Protein AF-A0A0D8LDW2-F1 (afdb_monomer_lite)

pLDDT: mean 92.47, std 8.8, range [49.94, 97.81]

Structure (mmCIF, N/CA/C/O backbone):
data_AF-A0A0D8LDW2-F1
#
_entry.id   AF-A0A0D8LDW2-F1
#
loop_
_atom_site.group_PDB
_atom_site.id
_atom_site.type_symbol
_atom_site.label_atom_id
_atom_site.label_alt_id
_atom_site.label_comp_id
_atom_site.label_asym_id
_atom_site.label_entity_id
_atom_site.label_seq_id
_atom_site.pdbx_PDB_ins_code
_atom_site.Cartn_x
_atom_site.Cartn_y
_atom_site.Cartn_z
_atom_site.occupancy
_atom_site.B_iso_or_equiv
_atom_site.auth_seq_id
_atom_site.auth_comp_id
_atom_site.auth_asym_id
_atom_site.auth_atom_id
_atom_site.pdbx_PDB_model_num
ATOM 1 N N . MET A 1 1 ? -12.103 3.247 19.345 1.00 84.38 1 MET A N 1
ATOM 2 C CA . MET A 1 1 ? -11.020 3.365 18.342 1.00 84.38 1 MET A CA 1
ATOM 3 C C . MET A 1 1 ? -10.930 2.052 17.594 1.00 84.38 1 MET A C 1
ATOM 5 O O . MET A 1 1 ? -10.801 1.027 18.245 1.00 84.38 1 MET A O 1
ATOM 9 N N . LYS A 1 2 ? -11.055 2.085 16.268 1.00 89.94 2 LYS A N 1
ATOM 10 C CA . LYS A 1 2 ? -10.994 0.932 15.371 1.00 89.94 2 LYS A CA 1
ATOM 11 C C . LYS A 1 2 ? -9.647 0.902 14.656 1.00 89.94 2 LYS A C 1
ATOM 13 O O . LYS A 1 2 ? -9.197 1.923 14.130 1.00 89.94 2 LYS A O 1
ATOM 18 N N . LEU A 1 3 ? -9.020 -0.268 14.655 1.00 93.50 3 LEU A N 1
ATOM 19 C CA . LEU A 1 3 ? -7.763 -0.520 13.959 1.00 93.50 3 LEU A CA 1
ATOM 20 C C . LEU A 1 3 ? -8.065 -1.291 12.678 1.00 93.50 3 LEU A C 1
ATOM 22 O O . LEU A 1 3 ? -8.689 -2.348 12.731 1.00 93.50 3 LEU A O 1
ATOM 26 N N . LEU A 1 4 ? -7.620 -0.767 11.540 1.00 94.19 4 LEU A N 1
ATOM 27 C CA . LEU A 1 4 ? -7.718 -1.446 10.251 1.00 94.19 4 LEU A CA 1
ATOM 28 C C . LEU A 1 4 ? -6.317 -1.878 9.847 1.00 94.19 4 LEU A C 1
ATOM 30 O O . LEU A 1 4 ? -5.479 -1.053 9.490 1.00 94.19 4 LEU A O 1
ATOM 34 N N . THR A 1 5 ? -6.052 -3.172 9.975 1.00 95.88 5 THR A N 1
ATOM 35 C CA . THR A 1 5 ? -4.741 -3.751 9.685 1.00 95.88 5 THR A CA 1
ATOM 36 C C . THR A 1 5 ? -4.640 -4.108 8.205 1.00 95.88 5 THR A C 1
ATOM 38 O O . THR A 1 5 ? -5.587 -4.629 7.617 1.00 95.88 5 THR A O 1
ATOM 41 N N . VAL A 1 6 ? -3.503 -3.797 7.584 1.00 96.75 6 VAL A N 1
ATOM 42 C CA . VAL A 1 6 ? -3.290 -3.947 6.143 1.00 96.75 6 VAL A CA 1
ATOM 43 C C . VAL A 1 6 ? -2.018 -4.743 5.879 1.00 96.75 6 VAL A C 1
ATOM 45 O O . VAL A 1 6 ? -0.949 -4.433 6.406 1.00 96.75 6 VAL A O 1
ATOM 48 N N . SER A 1 7 ? -2.139 -5.744 5.009 1.00 96.62 7 SER A N 1
ATOM 49 C CA . SER A 1 7 ? -1.047 -6.610 4.553 1.00 96.62 7 SER A CA 1
ATOM 50 C C . SER A 1 7 ? -0.220 -5.969 3.441 1.00 96.62 7 SER A C 1
ATOM 52 O O . SER A 1 7 ? -0.029 -6.548 2.380 1.00 96.62 7 SER A O 1
ATOM 54 N N . ALA A 1 8 ? 0.222 -4.731 3.654 1.00 96.69 8 ALA A N 1
ATOM 55 C CA . ALA A 1 8 ? 1.029 -3.964 2.710 1.00 96.69 8 ALA A CA 1
ATOM 56 C C . ALA A 1 8 ? 1.704 -2.775 3.410 1.00 96.69 8 ALA A C 1
ATOM 58 O O . ALA A 1 8 ? 1.290 -2.354 4.498 1.00 96.69 8 ALA A O 1
ATOM 59 N N . GLU A 1 9 ? 2.702 -2.199 2.750 1.00 97.06 9 GLU A N 1
ATOM 60 C CA . GLU A 1 9 ? 3.069 -0.798 2.947 1.00 97.06 9 GLU A CA 1
ATOM 61 C C . GLU A 1 9 ? 2.033 0.081 2.230 1.00 97.06 9 GLU A C 1
ATOM 63 O O . GLU A 1 9 ? 1.680 -0.178 1.082 1.00 97.06 9 GLU A O 1
ATOM 68 N N . VAL A 1 10 ? 1.491 1.096 2.906 1.00 95.62 10 VAL A N 1
ATOM 69 C CA . VAL A 1 10 ? 0.367 1.892 2.387 1.00 95.62 10 VAL A CA 1
ATOM 70 C C . VAL A 1 10 ? 0.673 3.378 2.400 1.00 95.62 10 VAL A C 1
ATOM 72 O O . VAL A 1 10 ? 1.208 3.916 3.369 1.00 95.62 10 VAL A O 1
ATOM 75 N N . VAL A 1 11 ? 0.254 4.071 1.343 1.00 95.38 11 VAL A N 1
ATOM 76 C CA . VAL A 1 11 ? 0.345 5.530 1.290 1.00 95.38 11 VAL A CA 1
ATOM 77 C C . VAL A 1 11 ? -0.605 6.195 2.289 1.00 95.38 11 VAL A C 1
ATOM 79 O O . VAL A 1 11 ? -1.726 5.744 2.538 1.00 95.38 11 VAL A O 1
ATOM 82 N N . ASN A 1 12 ? -0.208 7.369 2.784 1.00 93.69 12 ASN A N 1
ATOM 83 C CA . ASN A 1 12 ? -1.022 8.185 3.694 1.00 93.69 12 ASN A CA 1
ATOM 84 C C . ASN A 1 12 ? -2.382 8.615 3.107 1.00 93.69 12 ASN A C 1
ATOM 86 O O . ASN A 1 12 ? -3.254 9.072 3.851 1.00 93.69 12 ASN A O 1
ATOM 90 N N . HIS A 1 13 ? -2.572 8.491 1.788 1.00 95.38 13 HIS A N 1
ATOM 91 C CA . HIS A 1 13 ? -3.841 8.754 1.111 1.00 95.38 13 HIS A CA 1
ATOM 92 C C . HIS A 1 13 ? -5.001 7.980 1.761 1.00 95.38 13 HIS A C 1
ATOM 94 O O . HIS A 1 13 ? -6.017 8.579 2.112 1.00 95.38 13 HIS A O 1
ATOM 100 N N . TYR A 1 14 ? -4.812 6.693 2.052 1.00 95.31 14 TYR A N 1
ATOM 101 C CA . TYR A 1 14 ? -5.869 5.844 2.606 1.00 95.31 14 TYR A CA 1
ATOM 102 C C . TYR A 1 14 ? -6.256 6.215 4.043 1.00 95.31 14 TYR A C 1
ATOM 104 O O . TYR A 1 14 ? -7.436 6.220 4.393 1.00 95.31 14 TYR A O 1
ATOM 112 N N . GLN A 1 15 ? -5.293 6.638 4.868 1.00 94.50 15 GLN A N 1
ATOM 113 C CA . GLN A 1 15 ? -5.602 7.165 6.201 1.00 94.50 15 GLN A CA 1
ATOM 114 C C . GLN A 1 15 ? -6.425 8.462 6.120 1.00 94.50 15 GLN A C 1
ATOM 116 O O . GLN A 1 15 ? -7.273 8.700 6.983 1.00 94.50 15 GLN A O 1
ATOM 121 N N . LYS A 1 16 ? -6.207 9.312 5.104 1.00 94.00 16 LYS A N 1
ATOM 122 C CA . LYS A 1 16 ? -7.033 10.515 4.891 1.00 94.00 16 LYS A CA 1
ATOM 123 C C . LYS A 1 16 ? -8.475 10.142 4.533 1.00 94.00 16 LYS A C 1
ATOM 125 O O . LYS A 1 16 ? -9.389 10.742 5.094 1.00 94.00 16 LYS A O 1
ATOM 130 N N . LEU A 1 17 ? -8.674 9.130 3.683 1.00 93.25 17 LEU A N 1
ATOM 131 C CA . LEU A 1 17 ? -10.006 8.615 3.339 1.00 93.25 17 LEU A CA 1
ATOM 132 C C . LEU A 1 17 ? -10.750 8.085 4.574 1.00 93.25 17 LEU A C 1
ATOM 134 O O . LEU A 1 17 ? -11.906 8.438 4.799 1.00 93.25 17 LEU A O 1
ATOM 138 N N . LEU A 1 18 ? -10.071 7.313 5.426 1.00 91.56 18 LEU A N 1
ATOM 139 C CA . LEU A 1 18 ? -10.647 6.818 6.681 1.00 91.56 18 LEU A CA 1
ATOM 140 C C . LEU A 1 18 ? -11.046 7.944 7.638 1.00 91.56 18 LEU A C 1
ATOM 142 O O . LEU A 1 18 ? -12.126 7.903 8.222 1.00 91.56 18 LEU A O 1
ATOM 146 N N . ARG A 1 19 ? -10.203 8.976 7.782 1.00 90.25 19 ARG A N 1
ATOM 147 C CA . ARG A 1 19 ? -10.506 10.133 8.644 1.00 90.25 19 ARG A CA 1
ATOM 148 C C . ARG A 1 19 ? -11.740 10.905 8.178 1.00 90.25 19 ARG A C 1
ATOM 150 O O . ARG A 1 19 ? -12.443 11.455 9.019 1.00 90.25 19 ARG A O 1
ATOM 157 N N . ALA A 1 20 ? -12.010 10.937 6.873 1.00 90.31 20 ALA A N 1
ATOM 158 C CA . ALA A 1 20 ? -13.202 11.582 6.328 1.00 90.31 20 ALA A CA 1
ATOM 159 C C . ALA A 1 20 ? -14.503 10.836 6.680 1.00 90.31 20 ALA A C 1
ATOM 161 O O . ALA A 1 20 ? -15.559 11.460 6.727 1.00 90.31 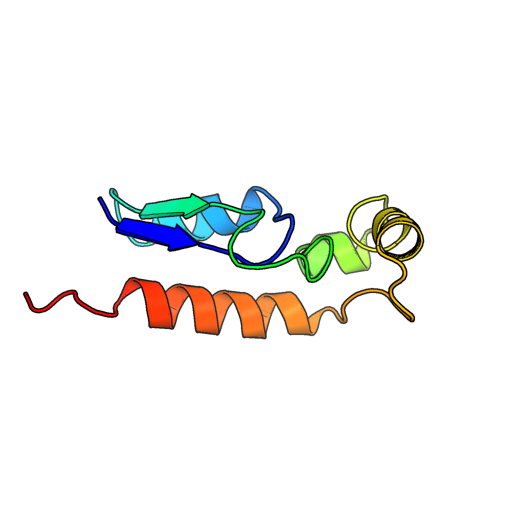20 ALA A O 1
ATOM 162 N N . LYS A 1 21 ? -14.439 9.526 6.968 1.00 82.75 21 LYS A N 1
ATOM 163 C CA . LYS A 1 21 ? -15.606 8.719 7.373 1.00 82.75 21 LYS A CA 1
ATOM 164 C C . LYS A 1 21 ? -15.995 8.882 8.842 1.00 82.75 21 LYS A C 1
ATOM 166 O O . LYS A 1 21 ? -17.112 8.541 9.211 1.00 82.75 21 LYS A O 1
ATOM 171 N N . GLY A 1 22 ? -15.096 9.385 9.678 1.00 78.62 22 GLY A N 1
ATOM 172 C CA . GLY A 1 22 ? -15.348 9.571 11.099 1.00 78.62 22 GLY A CA 1
ATOM 173 C C . GLY A 1 22 ? -14.056 9.610 11.898 1.00 78.62 22 GLY A C 1
ATOM 174 O O . GLY A 1 22 ? -13.003 9.124 11.477 1.00 78.62 22 GLY A O 1
ATOM 175 N N . GLN A 1 23 ? -14.130 10.204 13.083 1.00 68.69 23 GLN A N 1
ATOM 176 C CA . GLN A 1 23 ? -13.030 10.131 14.038 1.00 68.69 23 GLN A CA 1
ATOM 177 C C . GLN A 1 23 ? -13.053 8.726 14.660 1.00 68.69 23 GLN A C 1
ATOM 179 O O . GLN A 1 23 ? -14.126 8.151 14.772 1.00 68.69 23 GLN A O 1
ATOM 184 N N . TYR A 1 24 ? -11.885 8.167 15.006 1.00 86.50 24 TYR A N 1
ATOM 185 C CA . TYR A 1 24 ? -11.650 6.820 15.574 1.00 86.50 24 TYR A CA 1
ATOM 186 C C . TYR A 1 24 ? -11.136 5.699 14.647 1.00 86.50 24 TYR A C 1
ATOM 188 O O . TYR A 1 24 ? -11.025 4.583 15.147 1.00 86.50 24 TYR A O 1
ATOM 196 N N . PHE A 1 25 ? -10.726 5.944 13.396 1.00 92.12 25 PHE A N 1
ATOM 197 C CA . PHE A 1 25 ? -10.011 4.937 12.581 1.00 92.12 25 PHE A CA 1
ATOM 198 C C . PHE A 1 25 ? -8.493 5.160 12.532 1.00 92.12 25 PHE A C 1
ATOM 200 O O . PHE A 1 25 ? -8.025 6.269 12.247 1.00 92.12 25 PHE A O 1
ATOM 207 N N . LEU A 1 26 ? -7.727 4.086 12.733 1.00 93.00 26 LEU A N 1
ATOM 208 C CA . LEU A 1 26 ? -6.285 4.043 12.491 1.00 93.00 26 LEU A CA 1
ATOM 209 C C . LEU A 1 26 ? -5.948 2.874 11.560 1.00 93.00 26 LEU A C 1
ATOM 211 O O . LEU A 1 26 ? -6.140 1.713 11.921 1.00 93.00 26 LEU A O 1
ATOM 215 N N . GLY A 1 27 ? -5.445 3.192 10.368 1.00 94.06 27 GLY A N 1
ATOM 216 C CA . GLY A 1 27 ? -4.838 2.225 9.463 1.00 94.06 27 GLY A CA 1
ATOM 217 C C . GLY A 1 27 ? -3.452 1.818 9.961 1.00 94.06 27 GLY A C 1
ATOM 218 O O . GLY A 1 27 ? -2.640 2.678 10.304 1.00 94.06 27 GLY A O 1
ATOM 219 N N . ILE A 1 28 ? -3.186 0.517 10.001 1.00 95.88 28 ILE A N 1
ATOM 220 C CA . ILE A 1 28 ? -1.911 -0.066 10.423 1.00 95.88 28 ILE A CA 1
ATOM 221 C C . ILE A 1 28 ? -1.392 -0.925 9.270 1.00 95.88 28 ILE A C 1
ATOM 223 O O . ILE A 1 28 ? -1.938 -1.991 9.001 1.00 95.88 28 ILE A O 1
ATOM 227 N N . GLY A 1 29 ? -0.361 -0.448 8.570 1.00 96.31 29 GLY A N 1
ATOM 228 C CA . GLY A 1 29 ? 0.335 -1.236 7.547 1.00 96.31 29 GLY A CA 1
ATOM 229 C C . GLY A 1 29 ? 1.138 -2.396 8.144 1.00 96.31 29 GLY A C 1
ATOM 230 O O . GLY A 1 29 ? 1.141 -2.603 9.359 1.00 96.31 29 GLY A O 1
ATOM 231 N N . TYR A 1 30 ? 1.852 -3.134 7.295 1.00 96.38 30 TYR A N 1
ATOM 232 C CA . TYR A 1 30 ? 2.787 -4.195 7.712 1.00 96.38 30 TYR A CA 1
ATOM 233 C C . TYR A 1 30 ? 2.167 -5.269 8.624 1.00 96.38 30 TYR A C 1
ATOM 235 O O . TYR A 1 30 ? 2.831 -5.813 9.506 1.00 96.38 30 TYR A O 1
ATOM 243 N N . SER A 1 31 ? 0.880 -5.562 8.446 1.00 96.69 31 SER A N 1
ATOM 244 C CA . SER A 1 31 ? 0.133 -6.469 9.319 1.00 96.69 31 SER A CA 1
ATOM 245 C C . SER A 1 31 ? -0.340 -7.705 8.561 1.00 96.69 31 SER A C 1
ATOM 247 O O . SER A 1 31 ? -0.794 -7.608 7.428 1.00 96.69 31 SER A O 1
ATOM 249 N N . ASN A 1 32 ? -0.279 -8.883 9.183 1.00 94.12 32 ASN A N 1
ATOM 250 C CA . ASN A 1 32 ? -0.721 -10.173 8.618 1.00 94.12 32 ASN A CA 1
ATOM 251 C C . ASN A 1 32 ? 0.047 -10.661 7.366 1.00 94.12 32 ASN A C 1
ATOM 253 O O . ASN A 1 32 ? -0.182 -11.781 6.922 1.00 94.12 32 ASN A O 1
ATOM 257 N N . GLY A 1 33 ? 0.954 -9.857 6.795 1.00 93.94 33 GLY A N 1
ATOM 258 C CA . GLY A 1 33 ? 1.783 -10.203 5.635 1.00 93.94 33 GLY A CA 1
ATOM 259 C C . GLY A 1 33 ? 2.383 -8.966 4.953 1.00 93.94 33 GLY A C 1
ATOM 260 O O . GLY A 1 33 ? 2.410 -7.883 5.541 1.00 93.94 33 GLY A O 1
ATOM 261 N N . MET A 1 34 ? 2.861 -9.134 3.717 1.00 93.75 34 MET A N 1
ATOM 262 C CA . MET A 1 34 ? 3.471 -8.069 2.917 1.00 93.75 34 MET A CA 1
ATOM 263 C C . MET A 1 34 ? 3.193 -8.270 1.421 1.00 93.75 34 MET A C 1
ATOM 265 O O . MET A 1 34 ? 3.964 -8.923 0.726 1.00 93.75 34 MET A O 1
ATOM 269 N N . ALA A 1 35 ? 2.093 -7.702 0.924 1.00 94.56 35 ALA A N 1
ATOM 270 C CA . ALA A 1 35 ? 1.732 -7.728 -0.496 1.00 94.56 35 ALA A CA 1
ATOM 271 C C . ALA A 1 35 ? 2.530 -6.723 -1.354 1.00 94.56 35 ALA A C 1
ATOM 273 O O . ALA A 1 35 ? 2.341 -6.668 -2.565 1.00 94.56 35 ALA A O 1
ATOM 274 N N . GLY A 1 36 ? 3.402 -5.923 -0.734 1.00 96.12 36 GLY A N 1
ATOM 275 C CA . GLY A 1 36 ? 4.198 -4.878 -1.374 1.00 96.12 36 GLY A CA 1
ATOM 276 C C . GLY A 1 36 ? 3.768 -3.473 -0.960 1.00 96.12 36 GLY A C 1
ATOM 277 O O . GLY A 1 36 ? 3.168 -3.285 0.100 1.00 96.12 36 GLY A O 1
ATOM 278 N N . TYR A 1 37 ? 4.078 -2.486 -1.801 1.00 97.31 37 TYR A N 1
ATOM 279 C CA . TYR A 1 37 ? 3.649 -1.100 -1.621 1.00 97.31 37 TYR A CA 1
ATOM 280 C C . TYR A 1 37 ? 2.334 -0.881 -2.365 1.00 97.31 37 TYR A C 1
ATOM 282 O O . TYR A 1 37 ? 2.261 -1.122 -3.567 1.00 97.31 37 TYR A O 1
ATOM 290 N N . LEU A 1 38 ? 1.302 -0.403 -1.673 1.00 97.00 38 LEU A N 1
ATOM 291 C CA . LEU A 1 38 ? 0.011 -0.076 -2.263 1.00 97.00 38 LE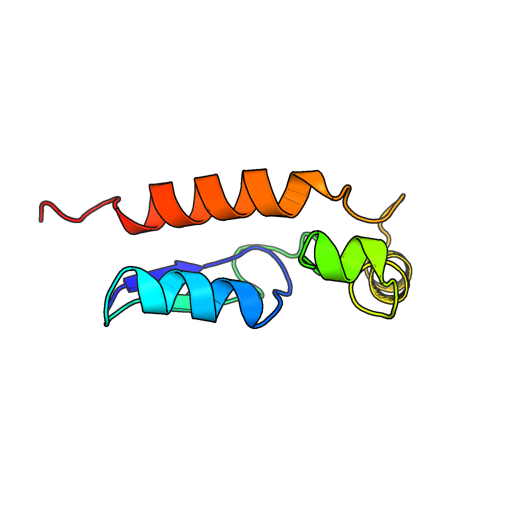U A CA 1
ATOM 292 C C . LEU A 1 38 ? -0.103 1.439 -2.545 1.00 97.00 38 LEU A C 1
ATOM 294 O O . LEU A 1 38 ? -0.406 2.210 -1.626 1.00 97.00 38 LEU A O 1
ATOM 298 N N . PRO A 1 39 ? 0.146 1.894 -3.788 1.00 97.00 39 PRO A N 1
ATOM 299 C CA . PRO A 1 39 ? -0.040 3.284 -4.210 1.00 97.00 39 PRO A CA 1
ATOM 300 C C . PRO A 1 39 ? -1.513 3.615 -4.512 1.00 97.00 39 PRO A C 1
ATOM 302 O O . PRO A 1 39 ? -2.346 2.721 -4.651 1.00 97.00 39 PRO A O 1
ATOM 305 N N . SER A 1 40 ? -1.829 4.907 -4.644 1.00 97.38 40 SER A N 1
ATOM 306 C CA . SER A 1 40 ? -3.075 5.377 -5.284 1.00 97.38 40 SER A CA 1
ATOM 307 C C . SER A 1 40 ? -3.012 5.245 -6.813 1.00 97.38 40 SER A C 1
ATOM 309 O O . SER A 1 40 ? -1.921 5.205 -7.390 1.00 97.38 40 SER A O 1
ATOM 311 N N . ALA A 1 41 ? -4.155 5.270 -7.504 1.00 97.50 41 ALA A N 1
ATOM 312 C CA . ALA A 1 41 ? -4.218 5.266 -8.968 1.00 97.50 41 ALA A CA 1
ATOM 313 C C . ALA A 1 41 ? -3.493 6.476 -9.570 1.00 97.50 41 ALA A C 1
ATOM 315 O O . ALA A 1 41 ? -2.821 6.354 -10.595 1.00 97.50 41 ALA A O 1
ATOM 316 N N . ARG A 1 42 ? -3.574 7.636 -8.903 1.00 96.75 42 ARG A N 1
ATOM 317 C CA . ARG A 1 42 ? -2.808 8.828 -9.284 1.00 96.75 42 ARG A CA 1
ATOM 318 C C . ARG A 1 42 ? -1.303 8.565 -9.225 1.00 96.75 42 ARG A C 1
ATOM 320 O O . ARG A 1 42 ? -0.615 8.861 -10.193 1.00 96.75 42 ARG A O 1
ATOM 327 N N . GLN A 1 43 ? -0.805 7.997 -8.128 1.00 96.56 43 GLN A N 1
ATOM 328 C CA . GLN A 1 43 ? 0.623 7.694 -7.991 1.00 96.56 43 GLN A CA 1
ATOM 329 C C . GLN A 1 43 ? 1.079 6.647 -9.006 1.00 96.56 43 GLN A C 1
ATOM 331 O O . GLN A 1 43 ? 2.165 6.782 -9.549 1.00 96.56 43 GLN A O 1
ATOM 336 N N . ILE A 1 44 ? 0.244 5.655 -9.331 1.00 96.44 44 ILE A N 1
ATOM 337 C CA . ILE A 1 44 ? 0.541 4.705 -10.415 1.00 96.44 44 ILE A CA 1
ATOM 338 C C . ILE A 1 44 ? 0.714 5.435 -11.754 1.00 96.44 44 ILE A C 1
ATOM 340 O O . ILE A 1 44 ? 1.641 5.124 -12.494 1.00 96.44 44 ILE A O 1
ATOM 344 N N . ALA A 1 45 ? -0.137 6.419 -12.061 1.00 96.50 45 ALA A N 1
ATOM 345 C CA . ALA A 1 45 ? -0.030 7.207 -13.290 1.00 96.50 45 ALA A CA 1
ATOM 346 C C . ALA A 1 45 ? 1.186 8.155 -13.306 1.00 96.50 45 ALA A C 1
ATOM 348 O O . ALA A 1 45 ? 1.766 8.391 -14.363 1.00 96.50 45 ALA A O 1
ATOM 349 N N . GLU A 1 46 ? 1.562 8.707 -12.151 1.00 96.88 46 GLU A N 1
ATOM 350 C CA . GLU A 1 46 ? 2.725 9.595 -12.000 1.00 96.88 46 GLU A CA 1
ATOM 351 C C . GLU A 1 46 ? 4.058 8.829 -11.965 1.00 96.88 46 GLU A C 1
ATOM 353 O O . GLU A 1 46 ? 5.105 9.386 -12.299 1.00 96.88 46 GLU A O 1
ATOM 358 N N . GLY A 1 47 ? 4.025 7.552 -11.585 1.00 95.31 47 GLY A N 1
ATOM 359 C CA . GLY A 1 47 ? 5.201 6.718 -11.396 1.00 95.31 47 GLY A CA 1
ATOM 360 C C . GLY A 1 47 ? 5.940 7.015 -10.086 1.00 95.31 47 GLY A C 1
ATOM 361 O O . GLY A 1 47 ? 5.378 7.536 -9.126 1.00 95.31 47 GLY A O 1
ATOM 362 N N . GLY A 1 48 ? 7.221 6.644 -10.027 1.00 95.81 48 GLY A N 1
ATOM 363 C CA . GLY A 1 48 ? 8.062 6.817 -8.839 1.00 95.81 48 GLY A CA 1
ATOM 364 C C . GLY A 1 48 ? 8.319 5.526 -8.062 1.00 95.81 48 GLY A C 1
ATOM 365 O O . GLY A 1 48 ? 8.205 4.416 -8.593 1.00 95.81 48 GLY A O 1
ATOM 366 N N . TYR A 1 49 ? 8.733 5.677 -6.802 1.00 96.31 49 TYR A N 1
ATOM 367 C CA . TYR A 1 49 ? 9.156 4.545 -5.982 1.00 96.31 49 TYR A CA 1
ATOM 368 C C . TYR A 1 49 ? 7.976 3.641 -5.630 1.00 96.31 49 TYR A C 1
ATOM 370 O O . TYR A 1 49 ? 8.046 2.443 -5.862 1.00 96.31 49 TYR A O 1
ATOM 378 N N . GLU A 1 50 ? 6.877 4.198 -5.138 1.00 95.38 50 GLU A N 1
ATOM 379 C CA . GLU A 1 50 ? 5.725 3.446 -4.648 1.00 95.38 50 GLU A CA 1
ATOM 380 C C . GLU A 1 50 ? 5.128 2.497 -5.700 1.00 95.38 50 GLU A C 1
ATOM 382 O O . GLU A 1 50 ? 4.952 1.328 -5.366 1.00 95.38 50 GLU A O 1
ATOM 387 N N . PRO A 1 51 ? 4.857 2.909 -6.958 1.00 94.50 51 PRO A N 1
ATOM 388 C CA . PRO A 1 51 ? 4.339 1.989 -7.972 1.00 94.50 51 PRO A CA 1
ATOM 389 C C . PRO A 1 51 ? 5.419 1.158 -8.683 1.00 94.50 51 PRO A C 1
ATOM 391 O O . PRO A 1 51 ? 5.164 -0.002 -8.990 1.00 94.50 51 PRO A O 1
ATOM 394 N N . HIS A 1 52 ? 6.603 1.712 -8.980 1.00 94.25 52 HIS A N 1
ATOM 395 C CA . HIS A 1 52 ? 7.590 1.043 -9.846 1.00 94.25 52 HIS A CA 1
ATOM 396 C C . HIS A 1 52 ? 8.837 0.571 -9.102 1.00 94.25 52 HIS A C 1
ATOM 398 O O . HIS A 1 52 ? 9.251 -0.574 -9.266 1.00 94.25 52 HIS A O 1
ATOM 404 N N . GLY A 1 53 ? 9.452 1.438 -8.296 1.00 96.56 53 GLY A N 1
ATOM 405 C CA . GLY A 1 53 ? 10.685 1.096 -7.581 1.00 96.56 53 GLY A CA 1
ATOM 406 C C . GLY A 1 53 ? 10.478 -0.011 -6.547 1.00 96.56 53 GLY A C 1
ATOM 407 O O . GLY A 1 53 ? 11.281 -0.934 -6.448 1.00 96.56 53 GLY A O 1
ATOM 408 N N . SER A 1 54 ? 9.371 0.053 -5.813 1.00 96.69 54 SER A N 1
ATOM 409 C CA . SER A 1 54 ? 9.009 -0.890 -4.762 1.00 96.69 54 SER A CA 1
ATOM 410 C C . SER A 1 54 ? 8.734 -2.286 -5.323 1.00 96.69 54 SER A C 1
ATOM 412 O O . SER A 1 54 ? 9.118 -3.266 -4.693 1.00 96.69 54 SER A O 1
ATOM 414 N N . ALA A 1 55 ? 8.147 -2.388 -6.524 1.00 95.94 55 ALA A N 1
ATOM 415 C CA . ALA A 1 55 ? 7.822 -3.662 -7.161 1.00 95.94 55 ALA A CA 1
ATOM 416 C C . ALA A 1 55 ? 9.066 -4.550 -7.302 1.00 95.94 55 ALA A C 1
ATOM 418 O O . ALA A 1 55 ? 9.013 -5.733 -6.978 1.00 95.94 55 ALA A O 1
ATOM 419 N N . TYR A 1 56 ? 10.208 -3.959 -7.669 1.00 94.69 56 TYR A N 1
ATOM 420 C CA . TYR A 1 56 ? 11.491 -4.661 -7.715 1.00 94.69 56 TYR A CA 1
ATOM 421 C C . TYR A 1 56 ? 11.922 -5.182 -6.334 1.00 94.69 56 TYR A C 1
ATOM 423 O O . TYR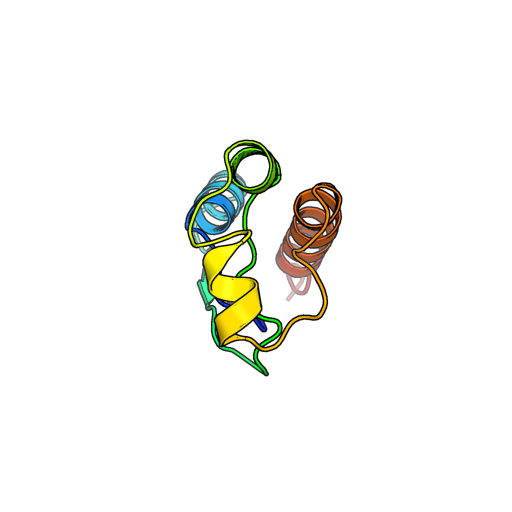 A 1 56 ? 12.268 -6.352 -6.195 1.00 94.69 56 TYR A O 1
ATOM 431 N N . TYR A 1 57 ? 11.876 -4.339 -5.297 1.00 95.31 57 TYR A N 1
ATOM 432 C CA . TYR A 1 57 ? 12.316 -4.717 -3.946 1.00 95.31 57 TYR A CA 1
ATOM 433 C C . TYR A 1 57 ? 11.379 -5.711 -3.250 1.00 95.31 57 TYR A C 1
ATOM 435 O O . TYR A 1 57 ? 11.825 -6.481 -2.400 1.00 95.31 57 TYR A O 1
ATOM 443 N N . PHE A 1 58 ? 10.101 -5.716 -3.625 1.00 95.31 58 PHE A N 1
ATOM 444 C CA . PHE A 1 58 ? 9.109 -6.683 -3.161 1.00 95.31 58 PHE A CA 1
ATOM 445 C C . PHE A 1 58 ? 9.008 -7.928 -4.053 1.00 95.31 58 PHE A C 1
ATOM 447 O O . PHE A 1 58 ? 8.169 -8.783 -3.780 1.00 95.31 58 PHE A O 1
ATOM 454 N N . TYR A 1 59 ? 9.860 -8.059 -5.078 1.00 95.25 59 TYR A N 1
ATOM 455 C CA . TYR A 1 59 ? 9.849 -9.174 -6.034 1.00 95.25 59 TYR A CA 1
ATOM 456 C C . TYR A 1 59 ? 8.476 -9.399 -6.692 1.00 95.25 59 TYR A C 1
ATOM 458 O O . TYR A 1 59 ? 8.066 -10.535 -6.926 1.00 95.25 59 TYR A O 1
ATOM 466 N N . LEU A 1 60 ? 7.754 -8.314 -6.978 1.00 95.50 60 LEU A N 1
ATOM 467 C CA . LEU A 1 60 ? 6.508 -8.367 -7.736 1.00 95.50 60 LEU A CA 1
ATOM 468 C C . LEU A 1 60 ? 6.823 -8.504 -9.229 1.00 95.50 60 LEU A C 1
ATOM 470 O O . LEU A 1 60 ? 7.670 -7.776 -9.748 1.00 95.50 60 LEU A O 1
ATOM 474 N N . ASP A 1 61 ? 6.095 -9.378 -9.928 1.00 94.12 61 ASP A N 1
ATOM 475 C CA . ASP A 1 61 ? 6.239 -9.550 -11.381 1.00 94.12 61 ASP A CA 1
ATOM 476 C C . ASP A 1 61 ? 5.966 -8.239 -12.136 1.00 94.12 61 ASP A C 1
ATOM 478 O O . ASP A 1 61 ? 6.654 -7.905 -13.101 1.00 94.12 61 ASP A O 1
ATOM 482 N N . VAL A 1 62 ? 4.955 -7.486 -11.686 1.00 94.25 62 VAL A N 1
ATOM 483 C CA . VAL A 1 62 ? 4.565 -6.178 -12.223 1.00 94.25 62 VAL A CA 1
ATOM 484 C C . VAL A 1 62 ? 3.979 -5.279 -11.123 1.00 94.25 62 VAL A C 1
ATOM 486 O O . VAL A 1 62 ? 3.460 -5.789 -10.127 1.00 94.25 62 VAL A O 1
ATOM 489 N N . PRO A 1 63 ? 4.011 -3.943 -11.300 1.00 94.12 63 PRO A N 1
ATOM 490 C CA . PRO A 1 63 ? 3.273 -3.000 -10.460 1.00 94.12 63 PRO A CA 1
ATOM 491 C C . PRO A 1 63 ? 1.781 -3.320 -10.340 1.00 94.12 63 PRO A C 1
ATOM 493 O O . PRO A 1 63 ? 1.173 -3.873 -11.259 1.00 94.12 63 PRO A O 1
ATOM 496 N N . PHE A 1 64 ? 1.159 -2.866 -9.248 1.00 96.19 64 PHE A N 1
ATOM 497 C CA . PHE A 1 64 ? -0.298 -2.874 -9.137 1.00 96.19 64 PHE A CA 1
ATOM 498 C C . PHE A 1 64 ? -0.947 -2.073 -10.271 1.00 96.19 64 PHE A C 1
ATOM 500 O O . PHE A 1 64 ? -0.505 -0.979 -10.628 1.00 96.19 64 PHE A O 1
ATOM 507 N N . ALA A 1 65 ? -2.044 -2.607 -10.807 1.00 96.69 65 ALA A N 1
ATOM 508 C CA . ALA A 1 65 ? -2.874 -1.892 -11.765 1.00 96.69 65 ALA A CA 1
ATOM 509 C C . ALA A 1 65 ? -3.633 -0.738 -11.070 1.00 96.69 65 ALA A C 1
ATOM 511 O O . ALA A 1 65 ? -3.989 -0.880 -9.897 1.00 96.69 65 ALA A O 1
ATOM 512 N N . PRO A 1 66 ? -3.957 0.374 -11.762 1.00 97.12 66 PRO A N 1
ATOM 513 C CA . PRO A 1 66 ? -4.680 1.512 -11.172 1.00 97.12 66 PRO A CA 1
ATOM 514 C C . PRO A 1 66 ? -5.982 1.141 -10.444 1.00 97.12 66 PRO A C 1
ATOM 516 O O . PRO A 1 66 ? -6.357 1.773 -9.461 1.00 97.12 66 PRO A O 1
ATOM 519 N N . GLN A 1 67 ? -6.657 0.081 -10.892 1.00 97.75 67 GLN A N 1
ATOM 520 C CA . GLN A 1 67 ? -7.894 -0.444 -10.310 1.00 97.75 67 GLN A CA 1
ATOM 521 C C . GLN A 1 67 ? -7.706 -0.986 -8.881 1.00 97.75 67 GLN A C 1
ATOM 523 O O . GLN A 1 67 ? -8.690 -1.119 -8.151 1.00 97.75 67 GLN A O 1
ATOM 528 N N . ALA A 1 68 ? -6.468 -1.272 -8.463 1.00 96.44 68 ALA A N 1
ATOM 529 C CA . ALA A 1 68 ? -6.163 -1.741 -7.116 1.00 96.44 68 ALA A CA 1
ATOM 530 C C . ALA A 1 68 ? -6.607 -0.740 -6.037 1.00 96.44 68 ALA A C 1
ATOM 532 O O . ALA A 1 68 ? -7.117 -1.167 -5.005 1.00 96.44 68 ALA A O 1
ATOM 533 N N . GLU A 1 69 ? -6.498 0.573 -6.284 1.00 97.56 69 GLU A N 1
ATOM 534 C CA . GLU A 1 69 ? -6.965 1.599 -5.339 1.00 97.56 69 GLU A CA 1
ATOM 535 C C . GLU A 1 69 ? -8.471 1.486 -5.079 1.00 97.56 69 GLU A C 1
ATOM 537 O O . GLU A 1 69 ? -8.913 1.573 -3.932 1.00 97.56 69 GLU A O 1
ATOM 542 N N . HIS A 1 70 ? -9.259 1.271 -6.134 1.00 97.69 70 HIS A N 1
ATOM 543 C CA . HIS A 1 70 ? -10.707 1.140 -6.018 1.00 97.69 70 HIS A CA 1
ATOM 544 C C . HIS A 1 70 ? -11.080 -0.106 -5.207 1.00 97.69 70 HIS A C 1
ATOM 546 O O . HIS A 1 70 ? -11.771 0.017 -4.197 1.00 97.69 70 HIS A O 1
ATOM 552 N N . LEU A 1 71 ? -10.536 -1.271 -5.581 1.00 97.81 71 LEU A N 1
ATOM 553 C CA . LEU A 1 71 ? -10.782 -2.537 -4.879 1.00 97.81 71 LEU A CA 1
ATOM 554 C C . LEU A 1 71 ? -10.355 -2.468 -3.407 1.00 97.81 71 LEU A C 1
ATOM 556 O O . LEU A 1 71 ? -11.065 -2.939 -2.517 1.00 97.81 71 LEU A O 1
ATOM 560 N N . PHE A 1 72 ? -9.203 -1.852 -3.137 1.00 97.06 72 PHE A N 1
ATOM 561 C CA . PHE A 1 72 ? -8.716 -1.681 -1.777 1.00 97.06 72 PHE A CA 1
ATOM 562 C C . PHE A 1 72 ? -9.600 -0.736 -0.967 1.00 97.06 72 PHE A C 1
ATOM 564 O O . PHE A 1 72 ? -9.942 -1.051 0.169 1.00 97.06 72 PHE A O 1
ATOM 571 N N 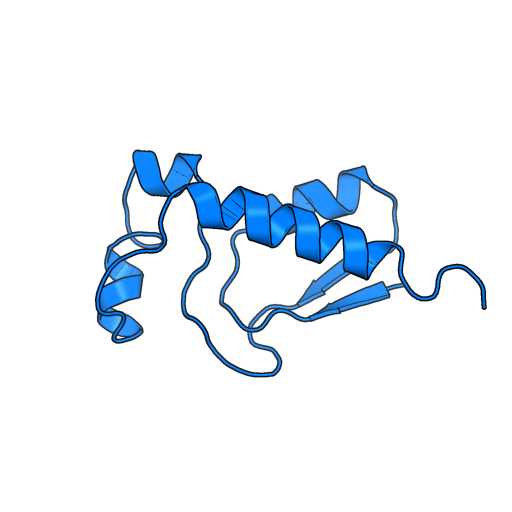. THR A 1 73 ? -9.999 0.401 -1.538 1.00 96.38 73 THR A N 1
ATOM 572 C CA . THR A 1 73 ? -10.842 1.385 -0.844 1.00 96.38 73 THR A CA 1
ATOM 573 C C . THR A 1 73 ? -12.222 0.808 -0.530 1.00 96.38 73 THR A C 1
ATOM 575 O O . THR A 1 73 ? -12.727 1.013 0.574 1.00 96.38 73 THR A O 1
ATOM 578 N N . GLU A 1 74 ? -12.808 0.028 -1.443 1.00 96.88 74 GLU A N 1
ATOM 579 C CA . GLU A 1 74 ? -14.057 -0.699 -1.188 1.00 96.88 74 GLU A CA 1
ATOM 580 C C . GLU A 1 74 ? -13.916 -1.691 -0.030 1.00 96.88 74 GLU A C 1
ATOM 582 O O . GLU A 1 74 ? -14.732 -1.685 0.895 1.00 96.88 74 GLU A O 1
ATOM 587 N N . ALA A 1 75 ? -12.860 -2.512 -0.036 1.00 95.69 75 ALA A N 1
ATOM 588 C CA . ALA A 1 75 ? -12.599 -3.452 1.050 1.00 95.69 75 ALA A CA 1
ATOM 589 C C . ALA A 1 75 ? -12.368 -2.726 2.383 1.00 95.69 75 ALA A C 1
ATOM 591 O O . ALA 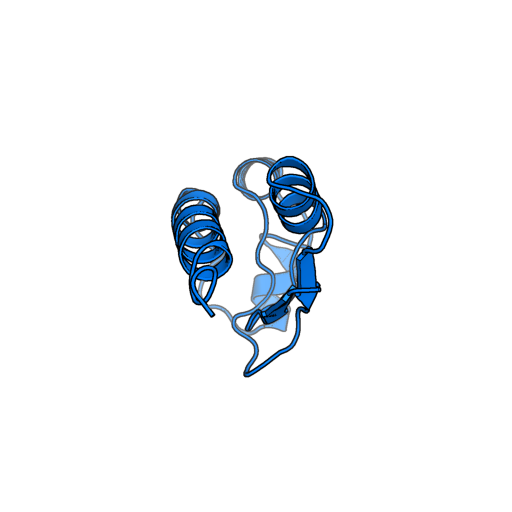A 1 75 ? -12.931 -3.116 3.406 1.00 95.69 75 ALA A O 1
ATOM 592 N N . LEU A 1 76 ? -11.589 -1.644 2.363 1.00 94.00 76 LEU A N 1
ATOM 593 C CA . LEU A 1 76 ? -11.269 -0.839 3.534 1.00 94.00 76 LEU A CA 1
ATOM 594 C C . LEU A 1 76 ? -12.527 -0.223 4.157 1.00 94.00 76 LEU A C 1
ATOM 596 O O . LEU A 1 76 ? -12.688 -0.259 5.376 1.00 94.00 76 LEU A O 1
ATOM 600 N N . PHE A 1 77 ? -13.432 0.309 3.334 1.00 93.50 77 PHE A N 1
ATOM 601 C CA . PHE A 1 77 ? -14.692 0.887 3.804 1.00 93.50 77 PHE A CA 1
ATOM 602 C C . PHE A 1 77 ? -15.692 -0.167 4.254 1.00 93.50 77 PHE A C 1
ATOM 604 O O . PHE A 1 77 ? -16.374 0.041 5.252 1.00 93.50 77 PHE A O 1
ATOM 611 N N . ARG A 1 78 ? -15.768 -1.315 3.578 1.00 93.81 78 ARG A N 1
ATOM 612 C CA . ARG A 1 78 ? -16.599 -2.426 4.048 1.00 93.81 78 ARG A CA 1
ATOM 613 C C . ARG A 1 78 ? -16.167 -2.863 5.450 1.00 93.81 78 ARG A C 1
ATOM 615 O O . ARG A 1 78 ? -16.989 -2.882 6.359 1.00 93.81 78 ARG A O 1
ATOM 622 N N . LEU A 1 79 ? -14.871 -3.123 5.637 1.00 92.62 79 LEU A N 1
ATOM 623 C CA . LEU A 1 79 ? -14.305 -3.544 6.923 1.00 92.62 79 LEU A CA 1
ATOM 624 C C . LEU A 1 79 ? -14.416 -2.457 8.005 1.00 92.62 79 LEU A C 1
ATOM 626 O O . LEU A 1 79 ? -14.517 -2.780 9.186 1.00 92.62 79 LEU A O 1
ATOM 630 N N . SER A 1 80 ? -14.422 -1.169 7.639 1.00 90.75 80 SER A N 1
ATOM 631 C CA . SER A 1 80 ? -14.588 -0.087 8.619 1.00 90.75 80 SER A CA 1
ATOM 632 C C . SER A 1 80 ? -15.972 -0.090 9.277 1.00 90.75 80 SER A C 1
ATOM 634 O O . SER A 1 80 ? -16.093 0.291 10.446 1.00 90.75 80 SER A O 1
ATOM 636 N N . GLU A 1 81 ? -16.997 -0.537 8.547 1.00 89.50 81 GLU A N 1
ATOM 637 C CA . GLU A 1 81 ? -18.379 -0.613 9.036 1.00 89.50 81 GLU A CA 1
ATOM 638 C C . GLU A 1 81 ? -18.707 -1.926 9.764 1.00 89.50 81 GLU A C 1
ATOM 640 O O . GLU A 1 81 ? -19.701 -2.001 10.488 1.00 89.50 81 GLU A O 1
ATOM 645 N N . GLU A 1 82 ? -17.872 -2.956 9.621 1.00 83.94 82 GLU A N 1
ATOM 646 C CA . GLU A 1 82 ? -18.040 -4.212 10.353 1.00 83.94 82 GLU A CA 1
ATOM 647 C C . GLU A 1 82 ? -17.906 -3.976 11.873 1.00 83.94 82 GLU A C 1
ATOM 649 O O . GLU A 1 82 ? -17.136 -3.124 12.331 1.00 83.94 82 GLU A O 1
ATOM 654 N N . HIS A 1 83 ? -18.683 -4.713 12.672 1.00 68.56 83 HIS A N 1
ATOM 655 C CA . HIS A 1 83 ? -18.714 -4.610 14.143 1.00 68.56 83 HIS A CA 1
ATOM 656 C C . HIS A 1 83 ? -19.090 -3.208 14.682 1.00 68.56 83 HIS A C 1
ATOM 658 O O . HIS A 1 83 ? -18.594 -2.771 15.715 1.00 68.56 83 HIS A O 1
ATOM 664 N N . ASN A 1 84 ? -19.933 -2.450 13.966 1.00 63.00 84 ASN A N 1
ATOM 665 C CA . ASN A 1 84 ? -20.552 -1.211 14.477 1.00 63.00 84 ASN A CA 1
ATOM 666 C C . ASN A 1 84 ? -21.795 -1.455 15.366 1.00 63.00 84 ASN A C 1
ATOM 668 O O . ASN A 1 84 ? -22.369 -0.487 15.854 1.00 63.00 84 ASN A O 1
ATOM 672 N N . ASN A 1 85 ? -22.223 -2.711 15.550 1.00 53.28 85 ASN A N 1
ATOM 673 C CA . ASN A 1 85 ? -23.482 -3.083 16.214 1.00 53.28 85 ASN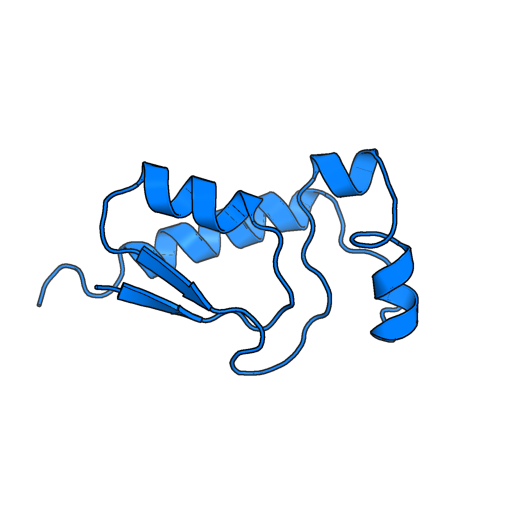 A CA 1
ATOM 674 C C . ASN A 1 85 ? -23.293 -3.779 17.579 1.00 53.28 85 ASN A C 1
ATOM 676 O O . ASN A 1 85 ? -24.236 -4.414 18.048 1.00 53.28 85 ASN A O 1
ATOM 680 N N . ASP A 1 86 ? -22.106 -3.678 18.183 1.00 49.94 86 ASP A N 1
ATOM 681 C CA . ASP A 1 86 ? -21.821 -4.237 19.515 1.00 49.94 86 ASP A CA 1
ATOM 682 C C . ASP A 1 86 ? -22.096 -3.217 20.632 1.00 49.94 86 ASP A C 1
ATOM 684 O O . ASP A 1 86 ? -21.636 -2.055 20.504 1.00 49.94 86 ASP A O 1
#

Foldseek 3Di:
DDEAEEQEAEDCVLVVVVVVVDPDYDYHYNPPHYPWADDALVCCVVDDCRFQVGCVVVVNPHGDHNCSNVVVSVVRVVVVCPPPPD

Radius of gyration: 13.41 Å; chains: 1; bounding box: 36×22×33 Å

Organism: Morganella morganii (NCBI:txid582)

Secondary structure (DSSP, 8-state):
-EEEE-SSEE-HHHHHHHHHH-TTEEEE-S-S----EE--HHHHHH-SIIIIIHHHHTT-SSPPPTHHHHHHHHHHHHHHHTT---

Sequence (86 aa):
MKLLTVSAEVVNHYQKLLRAKGQYFLGIGYSNGMAGYLPSARQIAEGGYEPHGSAYYFYLDVPFAPQAEHLFTEALFRLSEEHNND